Protein AF-A0A524G3H5-F1 (afdb_monomer_lite)

Foldseek 3Di:
DDKDKDWAAPDALVNLVVLLVVLCVDPLNVQWDWDDPDSQKIKIKGNDPPVVLLVVLVVVLVVLVVVLVVVVVPDDDPCVVVSVVVSVVCNVVSCVVSCCSNVDPFIWMWMWGWDDRGRTMIMTDTDTPCCVVSVVSVQVSVCSNPVVSDPDDDDDD

pLDDT: mean 72.7, std 11.76, range [31.94, 89.06]

Secondary structure (DSSP, 8-state):
-EEEEEEESS--HHHHHHHHHHHHTSTTTTTEEEEEEETTEEEEEE----HHHHHHHHHHHHHHHHHHHHHHHH--TTSHHHHHHHHHHHHHHHHHHHHHHHHS----EEEEEEE-SSSEEEEEEEE-TTGGG-HHHHHHHHHHH-GGG-SSS----

Structure (mmCIF, N/CA/C/O backbone):
data_AF-A0A524G3H5-F1
#
_entry.id   AF-A0A524G3H5-F1
#
loop_
_atom_site.group_PDB
_atom_site.id
_atom_site.type_symbol
_atom_site.label_atom_id
_atom_site.label_alt_id
_atom_site.label_comp_id
_atom_site.label_asym_id
_atom_site.label_entity_id
_atom_site.label_seq_id
_atom_site.pdbx_PDB_ins_code
_atom_site.Cartn_x
_atom_site.Cartn_y
_atom_site.Cartn_z
_atom_site.occupancy
_atom_site.B_iso_or_equiv
_atom_site.auth_seq_id
_atom_site.auth_comp_id
_atom_site.auth_asym_id
_atom_site.auth_atom_id
_atom_site.pdbx_PDB_model_num
ATOM 1 N N . MET A 1 1 ? 3.165 -13.473 4.630 1.00 71.75 1 MET A N 1
ATOM 2 C CA . MET A 1 1 ? 1.762 -13.112 4.930 1.00 71.75 1 MET A CA 1
ATOM 3 C C . MET A 1 1 ? 1.675 -12.923 6.431 1.00 71.75 1 MET A C 1
ATOM 5 O O . MET A 1 1 ? 2.071 -13.841 7.137 1.00 71.75 1 MET A O 1
ATOM 9 N N . TYR A 1 2 ? 1.242 -11.753 6.901 1.00 78.19 2 TYR A N 1
ATOM 10 C CA . TYR A 1 2 ? 1.076 -11.471 8.334 1.00 78.19 2 TYR A CA 1
ATOM 11 C C . TYR A 1 2 ? -0.413 -11.441 8.673 1.00 78.19 2 TYR A C 1
ATOM 13 O O . TYR A 1 2 ? -1.211 -10.913 7.899 1.00 78.19 2 TYR A O 1
ATOM 21 N N . VAL A 1 3 ? -0.797 -12.033 9.802 1.00 82.12 3 VAL A N 1
ATOM 22 C CA . VAL A 1 3 ? -2.185 -12.057 10.277 1.00 82.12 3 VAL A CA 1
ATOM 23 C C . VAL A 1 3 ? -2.184 -11.601 11.724 1.00 82.12 3 VAL A C 1
ATOM 25 O O . VAL A 1 3 ? -1.512 -12.210 12.550 1.00 82.12 3 VAL A O 1
ATOM 28 N N . ASN A 1 4 ? -2.943 -10.551 12.017 1.00 82.88 4 ASN A N 1
ATOM 29 C CA . ASN A 1 4 ? -3.161 -10.059 13.370 1.00 82.88 4 ASN A CA 1
ATOM 30 C C . ASN A 1 4 ? -4.656 -9.979 13.657 1.00 82.88 4 ASN A C 1
ATOM 32 O O . ASN A 1 4 ? -5.445 -9.609 12.786 1.00 82.88 4 ASN A O 1
ATOM 36 N N . GLN A 1 5 ? -5.038 -10.339 14.876 1.00 84.50 5 GLN A N 1
ATOM 37 C CA . GLN A 1 5 ? -6.416 -10.275 15.336 1.00 84.50 5 GLN A CA 1
ATOM 38 C C . GLN A 1 5 ? -6.445 -9.695 16.744 1.00 84.50 5 GLN A C 1
ATOM 40 O O . GLN A 1 5 ? -5.684 -10.130 17.605 1.00 84.50 5 GLN A O 1
ATOM 45 N N . PHE A 1 6 ? -7.309 -8.711 16.961 1.00 82.75 6 PHE A N 1
ATOM 46 C CA . PHE A 1 6 ? -7.498 -8.081 18.261 1.00 82.75 6 PHE A CA 1
ATOM 47 C C . PHE A 1 6 ? -8.951 -7.650 18.441 1.00 82.75 6 PHE A C 1
ATOM 49 O O . PHE A 1 6 ? -9.673 -7.396 17.472 1.00 82.75 6 PHE A O 1
ATOM 56 N N . ASP A 1 7 ? -9.349 -7.565 19.704 1.00 82.75 7 ASP A N 1
ATOM 57 C CA . ASP A 1 7 ? -10.697 -7.201 20.109 1.00 82.75 7 ASP A CA 1
ATOM 58 C C . ASP A 1 7 ? -10.701 -5.735 20.553 1.00 82.75 7 ASP A C 1
ATOM 60 O O . ASP A 1 7 ? -9.862 -5.310 21.352 1.00 82.75 7 ASP A O 1
ATOM 64 N N . LEU A 1 8 ? -11.631 -4.950 20.012 1.00 78.88 8 LEU A N 1
ATOM 65 C CA . LEU A 1 8 ? -11.846 -3.562 20.405 1.00 78.88 8 LEU A CA 1
ATOM 66 C C . LEU A 1 8 ? -13.122 -3.479 21.244 1.00 78.88 8 LEU A C 1
ATOM 68 O O . LEU A 1 8 ? -14.213 -3.768 20.754 1.00 78.88 8 LEU A O 1
ATOM 72 N N . ILE A 1 9 ? -12.969 -3.092 22.510 1.00 79.06 9 ILE A N 1
ATOM 73 C CA . ILE A 1 9 ? -14.070 -2.937 23.469 1.00 79.06 9 ILE A CA 1
ATOM 74 C C . ILE A 1 9 ? -14.491 -1.465 23.495 1.00 79.06 9 ILE A C 1
ATOM 76 O O . ILE A 1 9 ? -13.636 -0.585 23.609 1.00 79.06 9 ILE A O 1
ATOM 80 N N . GLY A 1 10 ? -15.796 -1.191 23.405 1.00 75.44 10 GLY A N 1
ATOM 81 C CA . GLY A 1 10 ? -16.335 0.173 23.507 1.00 75.44 10 GLY A CA 1
ATOM 82 C C . GLY A 1 10 ? -15.991 1.095 22.329 1.00 75.44 10 GLY A C 1
ATOM 83 O O . GLY A 1 10 ? -16.068 2.316 22.460 1.00 75.44 10 GLY A O 1
ATOM 84 N N . VAL A 1 11 ? -15.596 0.528 21.186 1.00 78.00 11 VAL A N 1
ATOM 85 C CA . VAL A 1 11 ? -15.291 1.257 19.948 1.00 78.00 11 VAL A CA 1
ATOM 86 C C . VAL A 1 11 ? -16.318 0.866 18.895 1.00 78.00 11 VAL A C 1
ATOM 88 O O . VAL A 1 11 ? -16.484 -0.314 18.610 1.00 78.00 11 VAL A O 1
ATOM 91 N N . ASP A 1 12 ? -16.974 1.857 18.293 1.00 83.00 12 ASP A N 1
ATOM 92 C CA . ASP A 1 12 ? -17.914 1.630 17.194 1.00 83.00 12 ASP A CA 1
ATOM 93 C C . ASP A 1 12 ? -17.189 1.474 15.843 1.00 83.00 12 ASP A C 1
ATOM 95 O O . ASP A 1 12 ? -16.090 1.999 15.623 1.00 83.00 12 ASP A O 1
ATOM 99 N N . MET A 1 13 ? -17.825 0.789 14.898 1.00 79.88 13 MET A N 1
ATOM 100 C CA . MET A 1 13 ? -17.296 0.537 13.560 1.00 79.88 13 MET 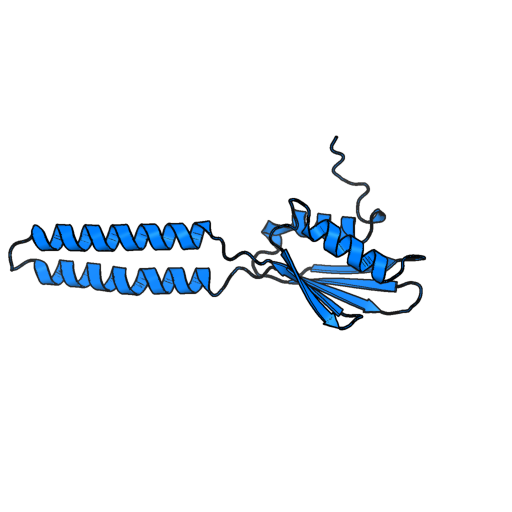A CA 1
ATOM 101 C C . MET A 1 13 ? -16.981 1.835 12.806 1.00 79.88 13 MET A C 1
ATOM 103 O O . MET A 1 13 ? -16.002 1.893 12.055 1.00 79.88 13 MET A O 1
ATOM 107 N N . GLU A 1 14 ? -17.751 2.901 13.037 1.00 83.06 14 GLU A N 1
ATOM 108 C CA . GLU A 1 14 ? -17.489 4.205 12.425 1.00 83.06 14 GLU A CA 1
ATOM 109 C C . GLU A 1 14 ? -16.194 4.840 12.951 1.00 83.06 14 GLU A C 1
ATOM 111 O O . GLU A 1 14 ? -15.424 5.413 12.176 1.00 83.06 14 GLU A O 1
ATOM 116 N N . GLN A 1 15 ? -15.870 4.654 14.236 1.00 83.75 15 GLN A N 1
ATOM 117 C CA . GLN A 1 15 ? -14.598 5.117 14.798 1.00 83.75 15 GLN A CA 1
ATOM 118 C C . GLN A 1 15 ? -13.412 4.369 14.181 1.00 83.75 15 GLN A C 1
ATOM 120 O O . GLN A 1 15 ? -12.377 4.973 13.895 1.00 83.75 15 GLN A O 1
ATOM 125 N N . ILE A 1 16 ? -13.559 3.068 13.916 1.00 82.69 16 ILE A N 1
ATOM 126 C CA . ILE A 1 16 ? -12.515 2.278 13.249 1.00 82.69 16 ILE A CA 1
ATOM 127 C C . ILE A 1 16 ? -12.308 2.774 11.813 1.00 82.69 16 ILE A C 1
ATOM 129 O O . ILE A 1 16 ? -11.172 3.000 11.393 1.00 82.69 16 ILE A O 1
ATOM 133 N N . LYS A 1 17 ? -13.391 3.026 11.068 1.00 83.31 17 LYS A N 1
ATOM 134 C CA . LYS A 1 17 ? -13.313 3.609 9.717 1.00 83.31 17 LYS A CA 1
ATOM 135 C C . LYS A 1 17 ? -12.639 4.981 9.732 1.00 83.31 17 LYS A C 1
ATOM 137 O O . LYS A 1 17 ? -11.831 5.266 8.848 1.00 83.31 17 LYS A O 1
ATOM 142 N N . GLN A 1 18 ? -12.924 5.818 10.730 1.00 86.81 18 GLN A N 1
ATOM 143 C CA . GLN A 1 18 ? -12.250 7.108 10.904 1.00 86.81 18 GLN A CA 1
ATOM 144 C C . GLN A 1 18 ? -10.751 6.947 11.181 1.00 86.81 18 GLN A C 1
ATOM 146 O O . GLN A 1 18 ? -9.955 7.659 10.571 1.00 86.81 18 GLN A O 1
ATOM 151 N N . ARG A 1 19 ? -10.343 5.987 12.021 1.00 87.50 19 ARG A N 1
ATOM 152 C CA . ARG A 1 19 ? -8.922 5.676 12.269 1.00 87.50 19 ARG A CA 1
ATOM 153 C C . ARG A 1 19 ? -8.203 5.242 10.994 1.00 87.50 19 ARG A C 1
ATOM 155 O O . ARG A 1 19 ? -7.117 5.739 10.712 1.00 87.50 19 ARG A O 1
ATOM 162 N N . VAL A 1 20 ? -8.834 4.393 10.182 1.00 86.62 20 VAL A N 1
ATOM 163 C CA . VAL A 1 20 ? -8.284 3.979 8.881 1.00 86.62 20 VAL A CA 1
ATOM 164 C C . VAL A 1 20 ? -8.143 5.174 7.933 1.00 86.62 20 VAL A C 1
ATOM 166 O O . VAL A 1 20 ? 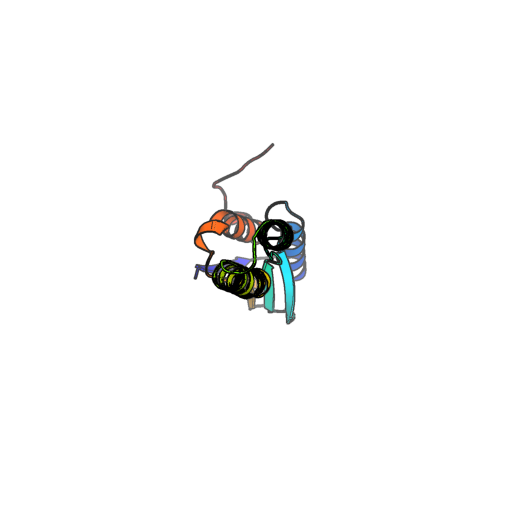-7.084 5.353 7.336 1.00 86.62 20 VAL A O 1
ATOM 169 N N . LYS A 1 21 ? -9.171 6.026 7.820 1.00 86.69 21 LYS A N 1
ATOM 170 C CA . LYS A 1 21 ? -9.114 7.248 6.994 1.00 86.69 21 LYS A CA 1
ATOM 171 C C . LYS A 1 21 ? -8.011 8.201 7.463 1.00 86.69 21 LYS A C 1
ATOM 173 O O . LYS A 1 21 ? -7.270 8.725 6.637 1.00 86.69 21 LYS A O 1
ATOM 178 N N . SER A 1 22 ? -7.880 8.383 8.776 1.00 87.88 22 SER A N 1
ATOM 179 C CA . SER A 1 22 ? -6.826 9.198 9.386 1.00 87.88 22 SER A CA 1
ATOM 180 C C . SER A 1 22 ? -5.435 8.644 9.064 1.00 87.88 22 SER A C 1
ATOM 182 O O . SER A 1 22 ? -4.564 9.380 8.601 1.00 87.88 22 SER A O 1
ATOM 184 N N . TRP A 1 23 ? -5.238 7.329 9.187 1.00 89.06 23 TRP A N 1
ATOM 185 C CA . TRP A 1 23 ? -3.970 6.698 8.827 1.00 89.06 23 TRP A CA 1
ATOM 186 C C . TRP A 1 23 ? -3.635 6.864 7.341 1.00 89.06 23 TRP A C 1
ATOM 188 O O . TRP A 1 23 ? -2.500 7.205 7.021 1.00 89.06 23 TRP A O 1
ATOM 198 N N . ILE A 1 24 ? -4.608 6.716 6.436 1.00 87.06 24 ILE A N 1
ATOM 199 C CA . ILE A 1 24 ? -4.411 6.954 4.993 1.00 87.06 24 ILE A CA 1
ATOM 200 C C . ILE A 1 24 ? -3.982 8.404 4.718 1.00 87.06 24 ILE A C 1
ATOM 202 O O . ILE A 1 24 ? -3.174 8.652 3.831 1.00 87.06 24 ILE A O 1
ATOM 206 N N . SER A 1 25 ? -4.461 9.372 5.501 1.00 84.69 25 SER A N 1
ATOM 207 C CA . SER A 1 25 ? -4.014 10.768 5.383 1.00 84.69 25 SER A CA 1
ATOM 208 C C . SER A 1 25 ? -2.625 11.048 5.979 1.00 84.69 25 SER A C 1
ATOM 210 O O . SER A 1 25 ? -2.092 12.141 5.798 1.00 84.69 25 SER A O 1
ATOM 212 N N . SER A 1 26 ? -2.022 10.082 6.679 1.00 86.06 26 SER A N 1
ATOM 213 C CA . SER A 1 26 ? -0.681 10.218 7.253 1.00 86.06 26 SER A CA 1
ATOM 214 C C . SER A 1 26 ? 0.421 10.038 6.205 1.00 86.06 26 SER A C 1
ATOM 216 O O . SER A 1 26 ? 0.210 9.469 5.134 1.00 86.06 26 SER A O 1
ATOM 218 N N . TYR A 1 27 ? 1.647 10.447 6.544 1.00 82.38 27 TYR A N 1
ATOM 219 C CA . TYR A 1 27 ? 2.810 10.283 5.665 1.00 82.38 27 TYR A CA 1
ATOM 220 C C . TYR A 1 27 ? 3.114 8.812 5.306 1.00 82.38 27 TYR A C 1
ATOM 222 O O . TYR A 1 27 ? 3.674 8.558 4.242 1.00 82.38 27 TYR A O 1
ATOM 230 N N . LEU A 1 28 ? 2.734 7.852 6.162 1.00 81.75 28 LEU A N 1
ATOM 231 C CA . LEU A 1 28 ? 2.903 6.410 5.922 1.00 81.75 28 LEU A CA 1
ATOM 232 C C . LEU A 1 28 ? 1.756 5.806 5.103 1.00 81.75 28 LEU A C 1
ATOM 234 O O . LEU A 1 28 ? 1.950 4.797 4.428 1.00 81.75 28 LEU A O 1
ATOM 238 N N . GLY A 1 29 ? 0.573 6.419 5.158 1.00 79.75 29 GLY A N 1
ATOM 239 C CA . GLY A 1 29 ? -0.637 5.936 4.497 1.00 79.75 29 GLY A CA 1
ATOM 240 C C . GLY A 1 29 ? -0.985 6.646 3.189 1.00 79.75 29 GLY A C 1
ATOM 241 O O . GLY A 1 29 ? -1.856 6.161 2.476 1.00 79.75 29 GLY A O 1
ATOM 242 N N . ILE A 1 30 ? -0.306 7.742 2.832 1.00 80.19 30 ILE A N 1
ATOM 243 C CA . ILE A 1 30 ? -0.638 8.580 1.659 1.00 80.19 30 ILE A CA 1
ATOM 244 C C . ILE A 1 30 ? -0.613 7.823 0.323 1.00 80.19 30 ILE A C 1
ATOM 246 O O . ILE A 1 30 ? -1.312 8.176 -0.624 1.00 80.19 30 ILE A O 1
ATOM 250 N N . ASP A 1 31 ? 0.185 6.758 0.248 1.00 77.19 31 ASP A N 1
ATOM 251 C CA . ASP A 1 31 ? 0.272 5.882 -0.918 1.00 77.19 31 ASP A CA 1
ATOM 252 C C . ASP A 1 31 ? -0.794 4.776 -0.915 1.00 77.19 31 ASP A C 1
ATOM 254 O O . ASP A 1 31 ? -0.715 3.877 -1.750 1.00 77.19 31 ASP A O 1
ATOM 258 N N . TYR A 1 32 ? -1.743 4.780 0.020 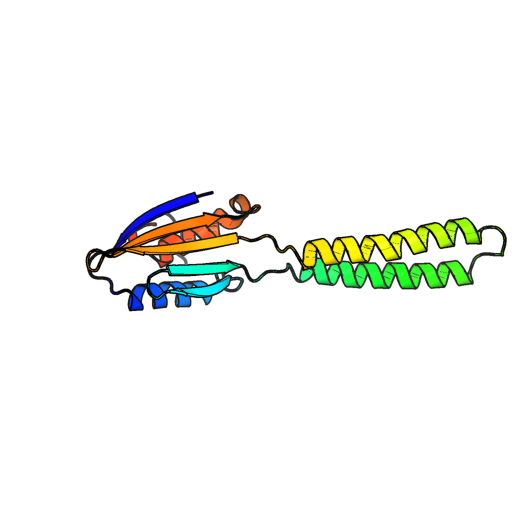1.00 83.19 32 TYR A N 1
ATOM 259 C CA . TYR A 1 32 ? -2.786 3.771 0.162 1.00 83.19 32 TYR A CA 1
ATOM 260 C C . TYR A 1 32 ? -4.170 4.357 -0.114 1.00 83.19 32 TYR A C 1
ATOM 262 O O . TYR A 1 32 ? -4.435 5.532 0.115 1.00 83.19 32 TYR A O 1
ATOM 270 N N . TYR A 1 33 ? -5.081 3.517 -0.592 1.00 82.75 33 TYR A N 1
ATOM 271 C CA . TYR A 1 33 ? -6.488 3.854 -0.757 1.00 82.75 33 TYR A CA 1
ATOM 272 C C . TYR A 1 33 ? -7.375 2.818 -0.078 1.00 82.75 33 TYR A C 1
ATOM 274 O O . TYR A 1 33 ? -7.001 1.656 0.104 1.00 82.75 33 TYR A O 1
ATOM 282 N N . LEU A 1 34 ? -8.568 3.269 0.298 1.00 86.56 34 LEU A N 1
ATOM 283 C CA . LEU A 1 34 ? -9.592 2.449 0.922 1.00 86.56 34 LEU A CA 1
ATOM 284 C C . LEU A 1 34 ? -10.528 1.877 -0.144 1.00 86.56 34 LEU A C 1
ATOM 286 O O . LEU A 1 34 ? -11.161 2.628 -0.882 1.00 86.56 34 LEU A O 1
ATOM 290 N N . GLU A 1 35 ? -10.668 0.561 -0.181 1.00 83.44 35 GLU A N 1
ATOM 291 C CA . GLU A 1 35 ? -11.673 -0.153 -0.958 1.00 83.44 35 GLU A CA 1
ATOM 292 C C . GLU A 1 35 ? -12.674 -0.800 0.002 1.00 83.44 35 GLU A C 1
ATOM 294 O O . GLU A 1 35 ? -12.338 -1.687 0.790 1.00 83.44 35 GLU A O 1
ATOM 299 N N . VAL A 1 36 ? -13.922 -0.341 -0.042 1.00 84.69 36 VAL A N 1
ATOM 300 C CA . VAL A 1 36 ? -14.999 -0.887 0.790 1.00 84.69 36 VAL A CA 1
ATOM 301 C C . VAL A 1 36 ? -15.650 -2.037 0.028 1.00 84.69 36 VAL A C 1
ATOM 303 O O . VAL A 1 36 ? -16.274 -1.808 -1.004 1.00 84.69 36 VAL A O 1
ATOM 306 N N . ILE A 1 37 ? -15.497 -3.267 0.524 1.00 83.50 37 ILE A N 1
ATOM 307 C CA . ILE A 1 37 ? -16.121 -4.460 -0.076 1.00 83.50 37 ILE A CA 1
ATOM 308 C C . ILE A 1 37 ? -17.510 -4.675 0.519 1.00 83.50 37 ILE A C 1
ATOM 310 O O . ILE A 1 37 ? -18.465 -4.962 -0.197 1.00 83.50 37 ILE A O 1
ATOM 314 N N . SER A 1 38 ? -17.627 -4.528 1.837 1.00 83.38 38 SER A N 1
ATOM 315 C CA . SER A 1 38 ? -18.899 -4.532 2.555 1.00 83.38 38 SER A CA 1
ATOM 316 C C . SER A 1 38 ? -18.790 -3.677 3.817 1.00 83.38 38 SER A C 1
ATOM 318 O O . SER A 1 38 ? -17.705 -3.224 4.181 1.00 83.38 38 SER A O 1
ATOM 320 N N . GLU A 1 39 ? -19.898 -3.477 4.531 1.00 78.56 39 GLU A N 1
ATOM 321 C CA . GLU A 1 39 ? -19.875 -2.744 5.805 1.00 78.56 39 GLU A CA 1
ATOM 322 C C . GLU A 1 39 ? -18.908 -3.356 6.825 1.00 78.56 39 GLU A C 1
ATOM 324 O O . GLU A 1 39 ? -18.237 -2.614 7.541 1.00 78.56 39 GLU A O 1
ATOM 329 N N . LYS A 1 40 ? -18.793 -4.692 6.838 1.00 81.88 40 LYS A N 1
ATOM 330 C CA . LYS A 1 40 ? -17.938 -5.460 7.753 1.00 81.88 40 LYS A CA 1
ATOM 331 C C . LYS A 1 40 ? -16.602 -5.901 7.125 1.00 81.88 40 LYS A C 1
ATOM 333 O O . LYS A 1 40 ? -15.832 -6.606 7.773 1.00 81.88 40 LYS A O 1
ATOM 338 N N . HIS A 1 41 ? -16.302 -5.501 5.886 1.00 82.62 41 HIS A N 1
ATOM 339 C CA . HIS A 1 41 ? -15.083 -5.904 5.172 1.00 82.62 41 HIS A CA 1
ATOM 340 C C . HIS A 1 41 ? -14.514 -4.757 4.348 1.00 82.62 41 HIS A C 1
ATOM 342 O O . HIS A 1 41 ? -15.128 -4.287 3.387 1.00 82.62 41 HIS A O 1
ATOM 348 N N . VAL A 1 42 ? -13.305 -4.338 4.697 1.00 84.62 42 VAL A N 1
ATOM 349 C CA . VAL A 1 42 ? -12.625 -3.222 4.049 1.00 84.62 42 VAL A CA 1
ATOM 350 C C . VAL A 1 42 ? -11.208 -3.637 3.680 1.00 84.62 42 VAL A C 1
ATOM 352 O O . VAL A 1 42 ? -10.531 -4.309 4.452 1.00 84.62 42 VAL A O 1
ATOM 355 N N . LYS A 1 43 ? -10.738 -3.231 2.503 1.00 84.44 43 LYS A N 1
ATOM 356 C CA . LYS A 1 43 ? -9.353 -3.422 2.071 1.00 84.44 43 LYS A CA 1
ATOM 357 C C . LYS A 1 43 ? -8.647 -2.084 1.968 1.00 84.44 43 LYS A C 1
ATOM 359 O O . LYS A 1 43 ? -9.188 -1.128 1.427 1.00 84.44 43 LYS A O 1
ATOM 364 N N . VAL A 1 44 ? -7.420 -2.027 2.458 1.00 83.69 44 VAL A N 1
ATOM 365 C CA . VAL A 1 44 ? -6.511 -0.903 2.257 1.00 83.69 44 VAL A CA 1
ATOM 366 C C . VAL A 1 44 ? -5.428 -1.379 1.305 1.00 83.69 44 VAL A C 1
ATOM 368 O O . VAL A 1 44 ? -4.658 -2.286 1.626 1.00 83.69 44 VAL A O 1
ATOM 371 N N . LYS A 1 45 ? -5.403 -0.815 0.102 1.00 81.88 45 LYS A N 1
ATOM 372 C CA . LYS A 1 45 ? -4.490 -1.228 -0.965 1.00 81.88 45 LYS A CA 1
ATOM 373 C C . LYS A 1 45 ? -3.520 -0.110 -1.269 1.00 81.88 45 LYS A C 1
ATOM 375 O O . LYS A 1 45 ? -3.911 1.053 -1.322 1.00 81.88 45 LYS A O 1
ATOM 380 N N . ARG A 1 46 ? -2.256 -0.450 -1.504 1.00 79.06 46 ARG A N 1
ATOM 381 C CA . ARG A 1 46 ? -1.284 0.542 -1.957 1.00 79.06 46 ARG A CA 1
ATOM 382 C C . ARG A 1 46 ? -1.580 0.949 -3.404 1.00 79.06 46 ARG A C 1
ATOM 384 O O . ARG A 1 46 ? -1.655 0.101 -4.290 1.00 79.06 46 ARG A O 1
ATOM 391 N N . THR A 1 47 ? -1.699 2.247 -3.643 1.00 69.12 47 THR A N 1
ATOM 392 C CA . THR A 1 47 ? -1.896 2.890 -4.949 1.00 69.12 47 THR A CA 1
ATOM 393 C C . THR A 1 47 ? -0.633 2.868 -5.811 1.00 69.12 47 THR A C 1
ATOM 395 O O . THR A 1 47 ? -0.718 2.997 -7.029 1.00 69.12 47 THR A O 1
ATOM 398 N N . LYS A 1 48 ? 0.560 2.744 -5.210 1.00 59.38 48 LYS A N 1
ATOM 399 C CA . LYS A 1 48 ? 1.820 3.009 -5.919 1.00 59.38 48 LYS A CA 1
ATOM 400 C C . LYS A 1 48 ? 2.154 1.964 -6.993 1.00 59.38 48 LYS A C 1
ATOM 402 O O . LYS A 1 48 ? 2.861 0.986 -6.759 1.00 59.38 48 LYS A O 1
ATOM 407 N N . HIS A 1 49 ? 1.774 2.287 -8.224 1.00 56.84 49 HIS A N 1
ATOM 408 C CA . HIS A 1 49 ? 2.757 2.333 -9.303 1.00 56.84 49 HIS A CA 1
ATOM 409 C C . HIS A 1 49 ? 3.903 3.227 -8.837 1.00 56.84 49 HIS A C 1
ATOM 411 O O . HIS A 1 49 ? 3.640 4.356 -8.442 1.00 56.84 49 HIS A O 1
ATOM 417 N N . ASP A 1 50 ? 5.145 2.748 -8.812 1.00 56.25 50 ASP A N 1
ATOM 418 C CA . ASP A 1 50 ? 6.271 3.614 -8.464 1.00 56.25 50 ASP A CA 1
ATOM 419 C C . ASP A 1 50 ? 6.460 4.621 -9.615 1.00 56.25 50 ASP A C 1
ATOM 421 O O . ASP A 1 50 ? 6.965 4.243 -10.680 1.00 56.25 50 ASP A O 1
ATOM 425 N N . PRO A 1 51 ? 6.020 5.889 -9.463 1.00 56.94 51 PRO A N 1
ATOM 426 C CA . PRO A 1 51 ? 6.005 6.829 -10.575 1.00 56.94 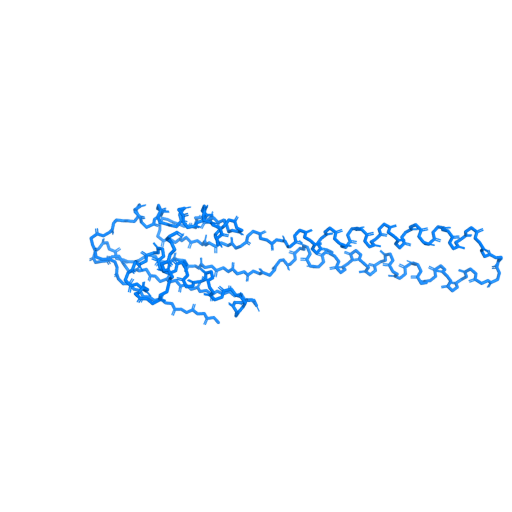51 PRO A CA 1
ATOM 427 C C . PRO A 1 51 ? 7.429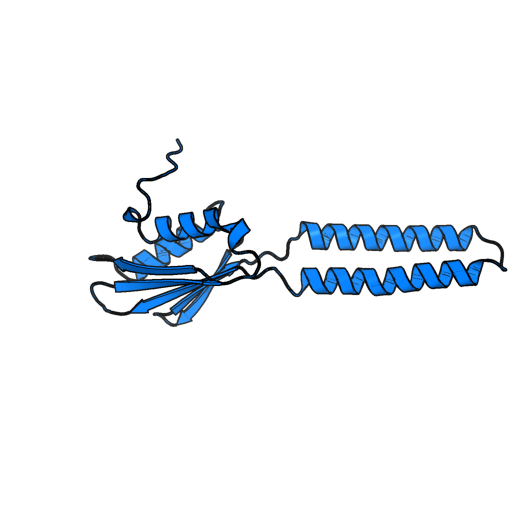 7.127 -11.031 1.00 56.94 51 PRO A C 1
ATOM 429 O O . PRO A 1 51 ? 7.636 7.475 -12.188 1.00 56.94 51 PRO A O 1
ATOM 432 N N . LYS A 1 52 ? 8.424 6.935 -10.152 1.00 60.53 52 LYS A N 1
ATOM 433 C CA . LYS A 1 52 ? 9.836 7.062 -10.498 1.00 60.53 52 LYS A CA 1
ATOM 434 C C . LYS A 1 52 ? 10.236 5.990 -11.501 1.00 60.53 52 LYS A C 1
ATOM 436 O O . LYS A 1 52 ? 10.827 6.334 -12.512 1.00 60.53 52 LYS A O 1
ATOM 441 N N . ILE A 1 53 ? 9.876 4.726 -11.274 1.00 64.62 53 ILE A N 1
ATOM 442 C CA . ILE A 1 53 ? 10.207 3.622 -12.192 1.00 64.62 53 ILE A CA 1
ATOM 443 C C . ILE A 1 53 ? 9.521 3.827 -13.548 1.00 64.62 53 ILE A C 1
ATOM 445 O O . ILE A 1 53 ? 10.171 3.696 -14.585 1.00 64.62 53 ILE A O 1
ATOM 449 N N . CYS A 1 54 ? 8.249 4.236 -13.550 1.00 66.69 54 CYS A N 1
ATOM 450 C CA . CYS A 1 54 ? 7.542 4.553 -14.792 1.00 66.69 54 CYS A CA 1
ATOM 451 C C . CYS A 1 54 ? 8.158 5.760 -15.518 1.00 66.69 54 CYS A C 1
ATOM 453 O O . CYS A 1 54 ? 8.367 5.712 -16.727 1.00 66.69 54 CYS A O 1
ATOM 455 N N . CYS A 1 55 ? 8.525 6.817 -14.789 1.00 69.12 55 CYS A N 1
ATOM 456 C CA . CYS A 1 55 ? 9.126 8.015 -15.369 1.00 69.12 55 CYS A CA 1
ATOM 457 C C . CYS A 1 55 ? 10.548 7.749 -15.896 1.00 69.12 55 CYS A C 1
ATOM 459 O O . CYS A 1 55 ? 10.849 8.109 -17.030 1.00 69.12 55 CYS A O 1
ATOM 461 N N . TYR A 1 56 ? 11.398 7.039 -15.143 1.00 71.44 56 TYR A N 1
ATOM 462 C CA . TYR A 1 56 ? 12.733 6.623 -15.596 1.00 71.44 56 TYR A CA 1
ATOM 463 C C . TYR A 1 56 ? 12.664 5.751 -16.843 1.00 71.44 56 TYR A C 1
ATOM 465 O O . TYR A 1 56 ? 13.469 5.918 -17.756 1.00 71.44 56 TYR A O 1
ATOM 473 N N . GLY A 1 57 ? 11.686 4.851 -16.904 1.00 71.12 57 GLY A N 1
ATOM 474 C CA . GLY A 1 57 ? 11.457 4.030 -18.077 1.00 71.12 57 GLY A CA 1
ATOM 475 C C . GLY A 1 57 ? 11.017 4.829 -19.308 1.00 71.12 57 GLY A C 1
ATOM 476 O O . GLY A 1 57 ? 11.536 4.592 -20.397 1.00 71.12 57 GLY A O 1
ATOM 477 N N . CYS A 1 58 ? 10.149 5.834 -19.143 1.00 72.88 58 CYS A N 1
ATOM 478 C CA . CYS A 1 58 ? 9.803 6.770 -20.219 1.00 72.88 58 CYS A CA 1
ATOM 479 C C . CYS A 1 58 ? 11.018 7.593 -20.680 1.00 72.88 58 CYS A C 1
ATOM 481 O O . CYS A 1 58 ? 11.271 7.691 -21.879 1.00 72.88 58 CYS A O 1
ATOM 483 N N . VAL A 1 59 ? 11.802 8.151 -19.749 1.00 77.81 59 VAL A N 1
ATOM 484 C CA . VAL A 1 59 ? 13.014 8.934 -20.064 1.00 77.81 59 VAL A CA 1
ATOM 485 C C . VAL A 1 59 ? 14.056 8.071 -20.781 1.00 77.81 59 VAL A C 1
ATOM 487 O O . VAL A 1 59 ? 14.624 8.496 -21.786 1.00 77.81 59 VAL A O 1
ATOM 490 N N . SER A 1 60 ? 14.274 6.841 -20.311 1.00 72.75 60 SER A N 1
ATOM 491 C CA . SER A 1 60 ? 15.178 5.876 -20.943 1.00 72.75 60 SER A CA 1
ATOM 492 C C . SER A 1 60 ? 14.733 5.532 -22.366 1.00 72.75 60 SER A C 1
ATOM 494 O O . SER A 1 60 ? 15.563 5.530 -23.273 1.00 72.75 60 SER A O 1
ATOM 496 N N . TYR A 1 61 ? 13.431 5.332 -22.590 1.00 74.19 61 TYR A N 1
ATOM 497 C CA . TYR A 1 61 ? 12.881 5.086 -23.922 1.00 74.19 61 TYR A CA 1
ATOM 498 C C . TYR A 1 61 ? 13.149 6.254 -24.883 1.00 74.19 61 TYR A C 1
ATOM 500 O O . TYR A 1 61 ? 13.648 6.033 -25.987 1.00 74.19 61 TYR A O 1
ATOM 508 N N . PHE A 1 62 ? 12.907 7.498 -24.455 1.00 75.19 62 PHE A N 1
ATOM 509 C CA . PHE A 1 62 ? 13.204 8.681 -25.271 1.00 75.19 62 PHE A CA 1
ATOM 510 C C . PHE A 1 62 ? 14.690 8.794 -25.624 1.00 75.19 62 PHE A C 1
ATOM 512 O O . PHE A 1 62 ? 15.019 9.090 -26.773 1.00 75.19 62 PHE A O 1
ATOM 519 N N . LEU A 1 63 ? 15.590 8.520 -24.675 1.00 76.94 63 LEU A N 1
ATOM 520 C CA . LEU A 1 63 ? 17.034 8.550 -24.919 1.00 76.94 63 LEU A CA 1
ATOM 521 C C . LEU A 1 63 ? 17.473 7.488 -25.932 1.00 76.94 63 LEU A C 1
ATOM 523 O O . LEU A 1 63 ? 18.268 7.794 -26.818 1.00 76.94 63 LEU A O 1
ATOM 527 N N . VAL A 1 64 ? 16.939 6.267 -25.841 1.00 74.44 64 VAL A N 1
ATOM 528 C CA . VAL A 1 64 ? 17.242 5.187 -26.796 1.00 74.44 64 VAL A CA 1
ATOM 529 C C . VAL A 1 64 ? 16.722 5.522 -28.193 1.00 74.44 64 VAL A C 1
ATOM 531 O O . VAL A 1 64 ? 17.415 5.274 -29.178 1.00 74.44 64 VAL A O 1
ATOM 534 N N . LEU A 1 65 ? 15.544 6.139 -28.288 1.00 72.62 65 LEU A N 1
ATOM 535 C CA . LEU A 1 65 ? 14.953 6.549 -29.561 1.00 72.62 65 LEU A CA 1
ATOM 536 C C . LEU A 1 65 ? 15.781 7.665 -30.221 1.00 72.62 65 LEU A C 1
ATOM 538 O O . LEU A 1 65 ? 16.137 7.555 -31.394 1.00 72.62 65 LEU A O 1
ATOM 542 N N . PHE A 1 66 ? 16.175 8.689 -29.455 1.00 75.31 66 PHE A N 1
ATOM 543 C CA . PHE A 1 66 ? 17.068 9.747 -29.939 1.00 75.31 66 PHE A CA 1
ATOM 544 C C . PHE A 1 66 ? 18.440 9.203 -30.347 1.00 75.31 66 PHE A C 1
ATOM 546 O O . PHE A 1 66 ? 18.916 9.511 -31.439 1.00 75.31 66 PHE A O 1
ATOM 553 N N . ALA A 1 67 ? 19.061 8.359 -29.519 1.00 74.25 67 ALA A N 1
ATOM 554 C CA . ALA A 1 67 ? 20.342 7.732 -29.838 1.00 74.25 67 ALA A CA 1
ATOM 555 C C . ALA A 1 67 ? 20.257 6.879 -31.116 1.00 74.25 67 ALA A C 1
ATOM 557 O O . ALA A 1 67 ? 21.160 6.936 -31.950 1.00 74.25 67 ALA A O 1
ATOM 558 N N . GLY A 1 68 ? 19.153 6.148 -31.311 1.00 70.00 68 GLY A N 1
ATOM 559 C CA . GLY A 1 68 ? 18.886 5.392 -32.533 1.00 70.00 68 GLY A CA 1
ATOM 560 C C . GLY A 1 68 ? 18.836 6.279 -33.779 1.00 70.00 68 GLY A C 1
ATOM 561 O O . GLY A 1 68 ? 19.474 5.956 -34.778 1.00 70.00 68 GLY A O 1
ATOM 562 N N . ILE A 1 69 ? 18.156 7.429 -33.714 1.00 71.44 69 ILE A N 1
ATOM 563 C CA . ILE A 1 69 ? 18.087 8.390 -34.830 1.00 71.44 69 ILE A CA 1
ATOM 564 C C . ILE A 1 69 ? 19.477 8.956 -35.159 1.00 71.44 69 ILE A C 1
ATOM 566 O O . ILE A 1 69 ? 19.871 8.963 -36.324 1.00 71.44 69 ILE A O 1
ATOM 570 N N . PHE A 1 70 ? 20.247 9.383 -34.152 1.00 70.75 70 PHE A N 1
ATOM 571 C CA . PHE A 1 70 ? 21.595 9.930 -34.363 1.00 70.75 70 PHE A CA 1
ATOM 572 C C . PHE A 1 70 ? 22.566 8.903 -34.953 1.00 70.75 70 PHE A C 1
ATOM 574 O O . PHE A 1 70 ? 23.362 9.247 -35.827 1.00 70.75 70 PHE A O 1
ATOM 581 N N . LEU A 1 71 ? 22.478 7.641 -34.525 1.00 67.94 71 LEU A N 1
ATOM 582 C CA . LEU A 1 71 ? 23.269 6.561 -35.111 1.00 67.94 71 LEU A CA 1
ATOM 583 C C . LEU A 1 71 ? 22.893 6.339 -36.579 1.00 67.94 71 LEU A C 1
ATOM 585 O O . LEU A 1 71 ? 23.784 6.274 -37.418 1.00 67.94 71 LEU A O 1
ATOM 589 N N . LEU A 1 72 ? 21.601 6.315 -36.919 1.00 65.12 72 LEU A N 1
ATOM 590 C CA . LEU A 1 72 ? 21.139 6.143 -38.302 1.00 65.12 72 LEU A CA 1
ATOM 591 C C . LEU A 1 72 ? 21.585 7.272 -39.246 1.00 65.12 72 LEU A C 1
ATOM 593 O O . LEU A 1 72 ? 21.777 7.017 -40.432 1.00 65.12 72 LEU A O 1
ATOM 597 N N . MET A 1 73 ? 21.792 8.493 -38.741 1.00 65.88 73 MET A N 1
ATOM 598 C CA . MET A 1 73 ? 22.321 9.609 -39.541 1.00 65.88 73 MET A CA 1
ATOM 599 C C . MET A 1 73 ? 23.845 9.546 -39.754 1.00 65.88 73 MET A C 1
ATOM 601 O O . MET A 1 73 ? 24.353 10.219 -40.648 1.00 65.88 73 MET A O 1
ATOM 605 N N . GLY A 1 74 ? 24.578 8.769 -38.946 1.00 62.56 74 GLY A N 1
ATOM 606 C CA . GLY A 1 74 ? 26.046 8.750 -38.925 1.00 62.56 74 GLY A CA 1
ATOM 607 C C . GLY A 1 74 ? 26.727 7.542 -39.582 1.00 62.56 74 GLY A C 1
ATOM 608 O O . GLY A 1 74 ? 27.936 7.601 -39.807 1.00 62.56 74 GLY A O 1
ATOM 609 N N . VAL A 1 75 ? 26.012 6.451 -39.890 1.00 59.47 75 VAL A N 1
ATOM 610 C CA . VAL A 1 75 ? 26.609 5.231 -40.481 1.00 59.47 75 VAL A CA 1
ATOM 611 C C . VAL A 1 75 ? 26.345 5.073 -41.979 1.00 59.47 75 VAL A C 1
ATOM 613 O O . VAL A 1 75 ? 25.212 5.125 -42.448 1.00 59.47 75 VAL A O 1
ATOM 616 N N . SER A 1 76 ? 27.414 4.787 -42.725 1.00 57.03 76 SER A N 1
ATOM 617 C CA . SER A 1 76 ? 27.380 4.378 -44.132 1.00 57.03 76 SER A CA 1
ATOM 618 C C . SER A 1 76 ? 26.777 2.972 -44.306 1.00 57.03 76 SER A C 1
ATOM 620 O O . SER A 1 76 ? 26.923 2.103 -43.448 1.00 57.03 76 SER A O 1
ATOM 622 N N . PHE A 1 77 ? 26.143 2.745 -45.460 1.00 55.03 77 PHE A N 1
ATOM 623 C CA . PHE A 1 77 ? 25.230 1.644 -45.817 1.00 55.03 77 PHE A CA 1
ATOM 624 C C . PHE A 1 77 ? 25.538 0.173 -45.405 1.00 55.03 77 PHE A C 1
ATOM 626 O O . PHE A 1 77 ? 24.565 -0.558 -45.213 1.00 55.03 77 PHE A O 1
ATOM 633 N N . PRO A 1 78 ? 26.782 -0.323 -45.213 1.00 53.09 78 PRO A N 1
ATOM 634 C CA . PRO A 1 78 ? 27.001 -1.746 -44.909 1.00 53.09 78 PRO A CA 1
ATOM 635 C C . PRO A 1 78 ? 26.839 -2.161 -43.432 1.00 53.09 78 PRO A C 1
ATOM 637 O O . PRO A 1 78 ? 26.639 -3.343 -43.165 1.00 53.09 78 PRO A O 1
ATOM 640 N N . SER A 1 79 ? 26.919 -1.240 -42.461 1.00 55.84 79 SER A N 1
ATOM 641 C CA . SER A 1 79 ? 26.816 -1.555 -41.017 1.00 55.84 79 SER A CA 1
ATOM 642 C C . SER A 1 79 ? 25.417 -1.332 -40.424 1.00 55.84 79 SER A C 1
ATOM 644 O O . SER A 1 79 ? 25.184 -1.611 -39.245 1.00 55.84 79 SER A O 1
ATOM 646 N N . LEU A 1 80 ? 24.464 -0.867 -41.240 1.00 59.84 80 LEU A N 1
ATOM 647 C CA . LEU A 1 80 ? 23.115 -0.508 -40.798 1.00 59.84 80 LEU A CA 1
ATOM 648 C C . LEU A 1 80 ? 22.298 -1.695 -40.273 1.00 59.84 80 LEU A C 1
ATOM 650 O O . LEU A 1 80 ? 21.499 -1.504 -39.362 1.00 59.84 80 LEU A O 1
ATOM 654 N N . SER A 1 81 ? 22.500 -2.917 -40.775 1.00 61.31 81 SER A N 1
ATOM 655 C CA . SER A 1 81 ? 21.689 -4.080 -40.371 1.00 61.31 81 SER A CA 1
ATOM 656 C C . SER A 1 81 ? 21.853 -4.447 -38.889 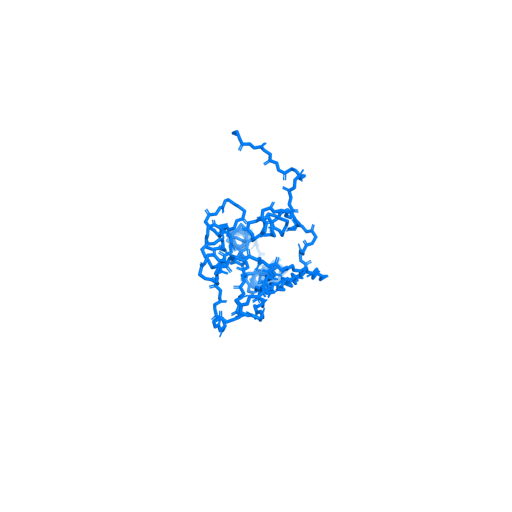1.00 61.31 81 SER A C 1
ATOM 658 O O . SER A 1 81 ? 20.868 -4.745 -38.211 1.00 61.31 81 SER A O 1
ATOM 660 N N . GLY A 1 82 ? 23.079 -4.366 -38.361 1.00 60.72 82 GLY A N 1
ATOM 661 C CA . GLY A 1 82 ? 23.364 -4.619 -36.946 1.00 60.72 82 GLY A CA 1
ATOM 662 C C . GLY A 1 82 ? 22.798 -3.529 -36.035 1.00 60.72 82 GLY A C 1
ATOM 663 O O . GLY A 1 82 ? 22.190 -3.833 -35.010 1.00 60.72 82 GLY A O 1
ATOM 664 N N . VAL A 1 83 ? 22.927 -2.263 -36.442 1.00 64.88 83 VAL A N 1
ATOM 665 C CA . VAL A 1 83 ? 22.414 -1.108 -35.685 1.00 64.88 83 VAL A CA 1
ATOM 666 C C . VAL A 1 83 ? 20.882 -1.110 -35.650 1.00 64.88 83 VAL A C 1
ATOM 668 O O . VAL A 1 83 ? 20.297 -0.929 -34.583 1.00 64.88 83 VAL A O 1
ATOM 671 N N . PHE A 1 84 ? 20.222 -1.405 -36.775 1.00 64.81 84 PHE A N 1
ATOM 672 C CA . PHE A 1 84 ? 18.762 -1.532 -36.837 1.00 64.81 84 PHE A CA 1
ATOM 673 C C . PHE A 1 84 ? 18.232 -2.647 -35.931 1.00 64.81 84 PHE A C 1
ATOM 675 O O . PHE A 1 84 ? 17.237 -2.438 -35.240 1.00 64.81 84 PHE A O 1
ATOM 682 N N . SER A 1 85 ? 18.900 -3.803 -35.894 1.00 66.38 85 SER A N 1
ATOM 683 C CA . SER A 1 85 ? 18.494 -4.929 -35.044 1.00 66.38 85 SER A CA 1
ATOM 684 C C . SER A 1 85 ? 18.550 -4.573 -33.552 1.00 66.38 85 SER A C 1
ATOM 686 O O . SER A 1 85 ? 17.584 -4.797 -32.823 1.00 66.38 85 SER A O 1
ATOM 688 N N . VAL A 1 86 ? 19.633 -3.933 -33.096 1.00 67.94 86 VAL A N 1
ATOM 689 C CA . VAL A 1 86 ? 19.798 -3.551 -31.682 1.00 67.94 86 VAL A CA 1
ATOM 690 C C . VAL A 1 86 ? 18.792 -2.477 -31.264 1.00 67.94 86 VAL A C 1
ATOM 692 O O . VAL A 1 86 ? 18.184 -2.593 -30.199 1.00 67.94 86 VAL A O 1
ATOM 695 N N . VAL A 1 87 ? 18.568 -1.462 -32.106 1.00 69.56 87 VAL A N 1
ATOM 696 C CA . VAL A 1 87 ? 17.572 -0.414 -31.831 1.00 69.56 87 VAL A CA 1
ATOM 697 C C . VAL A 1 87 ? 16.165 -1.011 -31.793 1.00 69.56 87 VAL A C 1
ATOM 699 O O . VAL A 1 87 ? 15.407 -0.709 -30.877 1.00 69.56 87 VAL A O 1
ATOM 702 N N . PHE A 1 88 ? 15.823 -1.908 -32.722 1.00 69.88 88 PHE A N 1
ATOM 703 C CA . PHE A 1 88 ? 14.511 -2.559 -32.752 1.00 69.88 88 PHE A CA 1
ATOM 704 C C . PHE A 1 88 ? 14.265 -3.431 -31.512 1.00 69.88 88 PHE A C 1
ATOM 706 O O . PHE A 1 88 ? 13.197 -3.361 -30.904 1.00 69.88 88 PHE A O 1
ATOM 713 N N . ILE A 1 89 ? 15.269 -4.202 -31.087 1.00 71.88 89 ILE A N 1
ATOM 714 C CA . ILE A 1 89 ? 15.200 -5.016 -29.867 1.00 71.88 89 ILE A CA 1
ATOM 715 C C . ILE A 1 89 ? 15.029 -4.121 -28.632 1.00 71.88 89 ILE A C 1
ATOM 717 O O . ILE A 1 89 ? 14.164 -4.391 -27.799 1.00 71.88 89 ILE A O 1
ATOM 721 N N . ALA A 1 90 ? 15.792 -3.030 -28.522 1.00 69.50 90 ALA A N 1
ATOM 722 C CA . ALA A 1 90 ? 15.675 -2.101 -27.401 1.00 69.50 90 ALA A CA 1
ATOM 723 C C . ALA A 1 90 ? 14.297 -1.415 -27.363 1.00 69.50 90 ALA A C 1
ATOM 725 O O . ALA A 1 90 ? 13.676 -1.355 -26.303 1.00 69.50 90 ALA A O 1
ATOM 726 N N . VAL A 1 91 ? 13.785 -0.973 -28.517 1.00 69.75 91 VAL A N 1
ATOM 727 C CA . VAL A 1 91 ? 12.464 -0.337 -28.658 1.00 69.75 91 VAL A CA 1
ATOM 728 C C . VAL A 1 91 ? 11.321 -1.302 -28.341 1.00 69.75 91 VAL A C 1
ATOM 730 O O . VAL A 1 91 ? 10.291 -0.847 -27.865 1.00 69.75 91 VAL A O 1
ATOM 733 N N . MET A 1 92 ? 11.482 -2.613 -28.536 1.00 72.56 92 MET A N 1
ATOM 734 C CA . MET A 1 92 ? 10.462 -3.603 -28.161 1.00 72.56 92 MET A CA 1
ATOM 735 C C . MET A 1 92 ? 10.554 -4.036 -26.690 1.00 72.56 92 MET A C 1
ATOM 737 O O . MET A 1 92 ? 9.529 -4.192 -26.028 1.00 72.56 92 MET A O 1
ATOM 741 N N . ILE A 1 93 ? 11.763 -4.222 -26.149 1.00 77.00 93 ILE A N 1
ATOM 742 C CA . ILE A 1 93 ? 11.960 -4.742 -24.784 1.00 77.00 93 ILE A CA 1
ATOM 743 C C . ILE A 1 93 ? 11.693 -3.674 -23.720 1.00 77.00 93 ILE A C 1
ATOM 745 O O . ILE A 1 93 ? 11.064 -3.979 -22.705 1.00 77.00 93 ILE A O 1
ATOM 749 N N . LEU A 1 94 ? 12.139 -2.431 -23.931 1.00 71.81 94 LEU A N 1
ATOM 750 C CA . LEU A 1 94 ? 11.971 -1.352 -22.949 1.00 71.81 94 LEU A CA 1
ATOM 751 C C . LEU A 1 94 ? 10.498 -1.100 -22.600 1.00 71.81 94 LEU A C 1
ATOM 753 O O . LEU A 1 94 ? 10.204 -1.119 -21.407 1.00 71.81 94 LEU A O 1
ATOM 757 N N . PRO A 1 95 ? 9.571 -0.943 -23.570 1.00 71.62 95 PRO A N 1
ATOM 758 C CA . PRO A 1 95 ? 8.145 -0.765 -23.301 1.00 71.62 95 PRO A CA 1
ATOM 759 C C . PRO A 1 95 ? 7.505 -1.962 -22.617 1.00 71.62 95 PRO A C 1
ATOM 761 O O . PRO A 1 95 ? 6.637 -1.779 -21.773 1.00 71.62 95 PRO A O 1
ATOM 764 N N . LEU A 1 96 ? 7.916 -3.186 -22.960 1.00 73.81 96 LEU A N 1
ATOM 765 C CA . LEU A 1 96 ? 7.401 -4.388 -22.304 1.00 73.81 96 LEU A CA 1
ATOM 766 C C . LEU A 1 96 ? 7.827 -4.431 -20.835 1.00 73.81 96 LEU A C 1
ATOM 768 O O . LEU A 1 96 ? 7.015 -4.751 -19.969 1.00 73.81 96 LEU A O 1
ATOM 772 N N . PHE A 1 97 ? 9.072 -4.058 -20.539 1.00 70.69 97 PHE A N 1
ATOM 773 C CA . PHE A 1 97 ? 9.583 -4.014 -19.174 1.00 70.69 97 PHE A CA 1
ATOM 774 C C . PHE A 1 97 ? 8.928 -2.889 -18.362 1.00 70.69 97 PHE A C 1
ATOM 776 O O . PHE A 1 97 ? 8.466 -3.128 -17.246 1.00 70.69 97 PHE A O 1
ATOM 783 N N . THR A 1 98 ? 8.799 -1.680 -18.919 1.00 69.19 98 THR A N 1
ATOM 784 C CA . THR A 1 98 ? 8.051 -0.599 -18.259 1.00 69.19 98 THR A CA 1
ATOM 785 C C . THR A 1 98 ? 6.590 -0.942 -18.084 1.00 69.19 98 THR A C 1
ATOM 787 O O . THR A 1 98 ? 6.083 -0.768 -16.985 1.00 69.19 98 THR A O 1
ATOM 790 N N . ALA A 1 99 ? 5.911 -1.458 -19.107 1.00 67.44 99 ALA A N 1
ATOM 791 C CA . ALA A 1 99 ? 4.518 -1.872 -18.998 1.00 67.44 99 ALA A CA 1
ATOM 792 C C . ALA A 1 99 ? 4.353 -2.945 -17.922 1.00 67.44 99 ALA A C 1
ATOM 794 O O . ALA A 1 99 ? 3.440 -2.848 -17.116 1.00 67.44 99 ALA A O 1
ATOM 795 N N . TRP A 1 100 ? 5.259 -3.918 -17.824 1.00 68.69 100 TRP A N 1
ATOM 796 C CA . TRP A 1 100 ? 5.208 -4.927 -16.769 1.00 68.69 100 TRP A CA 1
ATOM 797 C C . TRP A 1 100 ? 5.309 -4.310 -15.367 1.00 68.69 100 TRP A C 1
ATOM 799 O O . TRP A 1 100 ? 4.435 -4.540 -14.534 1.00 68.69 100 TRP A O 1
ATOM 809 N N . PHE A 1 101 ? 6.315 -3.471 -15.106 1.00 66.00 101 PHE A N 1
ATOM 810 C CA . PHE A 1 101 ? 6.495 -2.824 -13.797 1.00 66.00 101 PHE A CA 1
ATOM 811 C C . PHE A 1 101 ? 5.428 -1.762 -13.486 1.00 66.00 101 PHE A C 1
ATOM 813 O O . PHE A 1 101 ? 5.062 -1.569 -12.325 1.00 66.00 101 PHE A O 1
ATOM 820 N N . CYS A 1 102 ? 4.907 -1.089 -14.512 1.00 64.38 102 CYS A N 1
ATOM 821 C CA . CYS A 1 102 ? 3.852 -0.090 -14.394 1.00 64.38 102 CYS A CA 1
ATOM 822 C C . CYS A 1 102 ? 2.447 -0.694 -14.399 1.00 64.38 102 CYS A C 1
ATOM 824 O O . CYS A 1 102 ? 1.541 0.003 -13.990 1.00 64.38 102 CYS A O 1
ATOM 826 N N . LEU A 1 103 ? 2.215 -1.937 -14.824 1.00 60.28 103 LEU A N 1
ATOM 827 C CA . LEU A 1 103 ? 0.887 -2.575 -14.787 1.00 60.28 103 LEU A CA 1
ATOM 828 C C . LEU A 1 103 ? 0.763 -3.598 -13.657 1.00 60.28 103 LEU A C 1
ATOM 830 O O . LEU A 1 103 ? -0.338 -3.818 -13.154 1.00 60.28 103 LEU A O 1
ATOM 834 N N . PHE A 1 104 ? 1.878 -4.172 -13.204 1.00 57.50 104 PHE A N 1
ATOM 835 C CA . PHE A 1 104 ? 1.948 -5.022 -12.018 1.00 57.50 104 PHE A CA 1
ATOM 836 C C . PHE A 1 104 ? 2.645 -4.273 -10.875 1.00 57.50 104 PHE A C 1
ATOM 838 O O . PHE A 1 104 ? 3.791 -4.585 -10.542 1.00 57.50 104 PHE A O 1
ATOM 845 N N . PRO A 1 105 ? 1.981 -3.278 -10.250 1.00 54.88 105 PRO A N 1
ATOM 846 C CA . PRO A 1 105 ? 2.527 -2.645 -9.065 1.00 54.88 105 PRO A CA 1
ATOM 847 C C . PRO A 1 105 ? 2.710 -3.706 -7.982 1.00 54.88 105 PRO A C 1
ATOM 849 O O . PRO A 1 105 ? 1.937 -4.662 -7.869 1.00 54.88 105 PRO A O 1
ATOM 852 N N . ASN A 1 106 ? 3.745 -3.530 -7.170 1.00 59.84 106 ASN A N 1
ATOM 853 C CA . ASN A 1 106 ? 3.957 -4.364 -6.001 1.00 59.84 106 ASN A CA 1
ATOM 854 C C . ASN A 1 106 ? 2.783 -4.171 -5.039 1.00 59.84 106 ASN A C 1
ATOM 856 O O . ASN A 1 106 ? 2.670 -3.138 -4.383 1.00 59.84 106 ASN A O 1
ATOM 860 N N . LYS A 1 107 ? 1.888 -5.157 -4.987 1.00 63.69 107 LYS A N 1
ATOM 861 C CA . LYS A 1 107 ? 0.662 -5.079 -4.195 1.00 63.69 107 LYS A CA 1
ATOM 862 C C . LYS A 1 107 ? 1.007 -5.345 -2.739 1.00 63.69 107 LYS A C 1
ATOM 864 O O . LYS A 1 107 ? 1.434 -6.448 -2.415 1.00 63.69 107 LYS A O 1
ATOM 869 N N . VAL A 1 108 ? 0.860 -4.335 -1.890 1.00 70.56 108 VAL A N 1
ATOM 870 C CA . VAL A 1 108 ? 0.663 -4.533 -0.453 1.00 70.56 108 VAL A CA 1
ATOM 871 C C . VAL A 1 108 ? -0.806 -4.261 -0.191 1.00 70.56 108 VAL A C 1
ATOM 873 O O . VAL A 1 108 ? -1.309 -3.185 -0.523 1.00 70.56 108 VAL A O 1
ATOM 876 N N . GLU A 1 109 ? -1.491 -5.262 0.344 1.00 79.62 109 GLU A N 1
ATOM 877 C CA . GLU A 1 109 ? -2.907 -5.187 0.675 1.00 79.62 109 GLU A CA 1
ATOM 878 C C . GLU A 1 109 ? -3.090 -5.546 2.149 1.00 79.62 109 GLU A C 1
ATOM 880 O O . GLU A 1 109 ? -2.623 -6.599 2.597 1.00 79.62 109 GLU A O 1
ATOM 885 N N . PHE A 1 110 ? -3.777 -4.673 2.885 1.00 80.25 110 PHE A N 1
ATOM 886 C CA . PHE A 1 110 ? -4.255 -4.923 4.239 1.00 80.25 110 PHE A CA 1
ATOM 887 C C . PHE A 1 110 ? -5.758 -5.183 4.174 1.00 80.25 110 PHE A C 1
ATOM 889 O O . PHE A 1 110 ? -6.547 -4.293 3.864 1.00 80.25 110 PHE A O 1
ATOM 896 N N . ASP A 1 111 ? -6.158 -6.418 4.427 1.00 81.38 111 ASP A N 1
ATOM 897 C CA . ASP A 1 111 ? -7.553 -6.840 4.453 1.00 81.38 111 ASP A CA 1
ATOM 898 C C . ASP A 1 111 ? -8.057 -6.799 5.903 1.00 81.38 111 ASP A C 1
ATOM 900 O O . ASP A 1 111 ? -7.479 -7.453 6.772 1.00 81.38 111 ASP A O 1
ATOM 904 N N . LEU A 1 112 ? -9.087 -5.989 6.161 1.00 81.12 112 LEU A N 1
ATOM 905 C CA . LEU A 1 112 ? -9.715 -5.791 7.463 1.00 81.12 112 LEU A CA 1
ATOM 906 C C . LEU A 1 112 ? -11.098 -6.427 7.473 1.00 81.12 112 LEU A C 1
ATOM 908 O O . LEU A 1 112 ? -12.005 -5.990 6.761 1.00 81.12 112 LEU A O 1
ATOM 912 N N . GLN A 1 113 ? -11.278 -7.408 8.348 1.00 82.12 113 GLN A N 1
ATOM 913 C CA . GLN A 1 113 ? -12.560 -8.069 8.563 1.00 82.12 113 GLN A CA 1
ATOM 914 C C . GLN A 1 113 ? -13.051 -7.778 9.974 1.00 82.12 113 GLN A C 1
ATOM 916 O O . GLN A 1 113 ? -12.314 -7.962 10.946 1.00 82.12 113 GLN A O 1
ATOM 921 N N . PHE A 1 114 ? -14.300 -7.336 10.067 1.00 80.50 114 PHE A N 1
ATOM 922 C CA . PHE A 1 114 ? -14.984 -7.026 11.313 1.00 80.50 114 PHE A CA 1
ATOM 923 C C . PHE A 1 114 ? -15.980 -8.141 11.643 1.00 80.50 114 PHE A C 1
ATOM 925 O O . PHE A 1 114 ? -16.772 -8.551 10.792 1.00 80.50 114 PHE A O 1
ATOM 932 N N . SER A 1 115 ? -15.969 -8.636 12.879 1.00 77.38 115 SER A N 1
ATOM 933 C CA . SER A 1 115 ? -16.962 -9.609 13.351 1.00 77.38 115 SER A CA 1
ATOM 934 C C . SER A 1 115 ? -17.367 -9.348 14.799 1.00 77.38 115 SER A C 1
ATOM 936 O O . SER A 1 115 ? -16.551 -8.892 15.591 1.00 77.38 115 SER A O 1
ATOM 938 N N . GLY A 1 116 ? -18.620 -9.659 15.138 1.00 70.00 116 GLY A N 1
ATOM 939 C CA . GLY A 1 116 ? -19.213 -9.295 16.429 1.00 70.00 116 GLY A CA 1
ATOM 940 C C . GLY A 1 116 ? -19.700 -7.844 16.470 1.00 70.00 116 GLY A C 1
ATOM 941 O O . GLY A 1 116 ? -19.270 -7.023 15.659 1.00 70.00 116 GLY A O 1
ATOM 942 N N . ASP A 1 117 ? -20.624 -7.571 17.391 1.00 63.34 117 ASP A N 1
ATOM 943 C CA . ASP A 1 117 ? -21.195 -6.234 17.598 1.00 63.34 117 ASP A CA 1
ATOM 944 C C . ASP A 1 117 ? -20.612 -5.561 18.864 1.00 63.34 117 ASP A C 1
ATOM 946 O O . ASP A 1 117 ? -20.403 -4.355 18.853 1.00 63.34 117 ASP A O 1
ATOM 950 N N . ASP A 1 118 ? -20.249 -6.331 19.905 1.00 62.06 118 ASP A N 1
ATOM 951 C CA . ASP A 1 118 ? -19.397 -5.902 21.034 1.00 62.06 118 ASP A CA 1
ATOM 952 C C . ASP A 1 118 ? -18.823 -7.140 21.777 1.00 62.06 118 ASP A C 1
ATOM 954 O O . ASP A 1 118 ? -19.604 -8.004 22.192 1.00 62.06 118 ASP A O 1
ATOM 958 N N . PRO A 1 119 ? -17.491 -7.296 21.936 1.00 61.50 119 PRO A N 1
ATOM 959 C CA . PRO A 1 119 ? -16.437 -6.497 21.311 1.00 61.50 119 PRO A CA 1
ATOM 960 C C . PRO A 1 119 ? -16.349 -6.740 19.800 1.00 61.50 119 PRO A C 1
ATOM 962 O O . PRO A 1 119 ? -16.561 -7.858 19.315 1.00 61.50 119 PRO A O 1
ATOM 965 N N . ILE A 1 120 ? -15.981 -5.697 19.051 1.00 76.44 120 ILE A N 1
ATOM 966 C CA . ILE A 1 120 ? -15.716 -5.814 17.614 1.00 76.44 120 ILE A CA 1
ATOM 967 C C . ILE A 1 120 ? -14.358 -6.492 17.437 1.00 76.44 120 ILE A C 1
ATOM 969 O O . ILE A 1 120 ? -13.313 -5.947 17.802 1.00 76.44 120 ILE A O 1
ATOM 973 N N . LYS A 1 121 ? -14.363 -7.678 16.835 1.00 80.62 121 LYS A N 1
ATOM 974 C CA . LYS A 1 121 ? -13.151 -8.415 16.477 1.00 80.62 121 LYS A CA 1
ATOM 975 C C . LYS A 1 121 ? -12.649 -7.914 15.135 1.00 80.62 121 LYS A C 1
ATOM 977 O O . LYS A 1 121 ? -13.343 -8.061 14.124 1.00 80.62 121 LYS A O 1
ATOM 982 N N . VAL A 1 122 ? -11.443 -7.359 15.120 1.00 80.31 122 VAL A N 1
ATOM 983 C CA . VAL A 1 122 ? -10.779 -6.882 13.905 1.00 80.31 122 VAL A CA 1
ATOM 984 C C . VAL A 1 122 ? -9.707 -7.886 13.514 1.00 80.31 122 VAL A C 1
ATOM 986 O O . VAL A 1 122 ? -8.771 -8.138 14.272 1.00 80.31 122 VAL A O 1
ATOM 989 N N . LYS A 1 123 ? -9.824 -8.457 12.317 1.00 84.06 123 LYS A N 1
ATOM 990 C CA . LYS A 1 123 ? -8.790 -9.301 11.715 1.00 84.06 123 LYS A CA 1
ATOM 991 C C . LYS A 1 123 ? -8.116 -8.529 10.592 1.00 84.06 123 LYS A C 1
ATOM 993 O O . LYS A 1 123 ? -8.780 -8.173 9.624 1.00 84.06 123 LYS A O 1
ATOM 998 N N . VAL A 1 124 ? -6.812 -8.306 10.717 1.00 83.00 124 VAL A N 1
ATOM 999 C CA . VAL A 1 124 ? -5.978 -7.629 9.720 1.00 83.00 124 VAL A CA 1
ATOM 1000 C C . VAL A 1 124 ? -5.057 -8.647 9.061 1.00 83.00 124 VAL A C 1
ATOM 1002 O O . VAL A 1 124 ? -4.181 -9.228 9.706 1.00 83.00 124 VAL A O 1
ATOM 1005 N N . VAL A 1 125 ? -5.234 -8.852 7.761 1.00 83.56 125 VAL A N 1
ATOM 1006 C CA . VAL A 1 125 ? -4.405 -9.742 6.947 1.00 83.56 125 VAL A CA 1
ATOM 1007 C C . VAL A 1 125 ? -3.565 -8.905 5.996 1.00 83.56 125 VAL A C 1
ATOM 1009 O O . VAL A 1 125 ? -4.099 -8.241 5.115 1.00 83.56 125 VAL A O 1
ATOM 1012 N N . ALA A 1 126 ? -2.245 -8.961 6.151 1.00 80.75 126 ALA A N 1
ATOM 1013 C CA . ALA A 1 126 ? -1.310 -8.304 5.254 1.00 80.75 126 ALA A CA 1
ATOM 1014 C C . ALA A 1 126 ? -0.742 -9.294 4.234 1.00 80.75 126 ALA A C 1
ATOM 1016 O O . ALA A 1 126 ? -0.150 -10.329 4.581 1.00 80.75 126 ALA A O 1
ATOM 1017 N N . SER A 1 127 ? -0.910 -8.960 2.959 1.00 75.38 127 SER A N 1
ATOM 1018 C CA . SER A 1 127 ? -0.471 -9.770 1.825 1.00 75.38 127 SER A CA 1
ATOM 1019 C C . SER A 1 127 ? 0.300 -8.919 0.818 1.00 75.38 127 SER A C 1
ATOM 1021 O O . SER A 1 127 ? 0.055 -7.721 0.692 1.00 75.38 127 SER A O 1
ATOM 1023 N N . GLY A 1 128 ? 1.279 -9.525 0.140 1.00 69.69 128 GLY A N 1
ATOM 1024 C CA . GLY A 1 128 ? 2.094 -8.829 -0.850 1.00 69.69 128 GLY A CA 1
ATOM 1025 C C . GLY A 1 128 ? 3.522 -9.344 -0.975 1.00 69.69 128 GLY A C 1
ATOM 1026 O O . GLY A 1 128 ? 4.108 -9.828 -0.007 1.00 69.69 128 GLY A O 1
ATOM 1027 N N . ASN A 1 129 ? 4.107 -9.186 -2.163 1.00 68.06 129 ASN A N 1
ATOM 1028 C CA . ASN A 1 129 ? 5.474 -9.638 -2.459 1.00 68.06 129 ASN A CA 1
ATOM 1029 C C . ASN A 1 129 ? 6.560 -8.754 -1.818 1.00 68.06 129 ASN A C 1
ATOM 1031 O O . ASN A 1 129 ? 7.711 -9.163 -1.729 1.00 68.06 129 ASN A O 1
ATOM 1035 N N . MET A 1 130 ? 6.205 -7.547 -1.364 1.00 65.62 130 MET A N 1
ATOM 1036 C CA . MET A 1 130 ? 7.126 -6.583 -0.742 1.00 65.62 130 MET A CA 1
ATOM 1037 C C . MET A 1 130 ? 6.822 -6.340 0.740 1.00 65.62 130 MET A C 1
ATOM 1039 O O . MET A 1 130 ? 7.280 -5.354 1.306 1.00 65.62 130 MET A O 1
ATOM 1043 N N . LEU A 1 131 ? 6.063 -7.234 1.379 1.00 68.44 131 LEU A N 1
ATOM 1044 C CA . LEU A 1 131 ? 5.597 -7.056 2.755 1.00 68.44 131 LEU A CA 1
ATOM 1045 C C . LEU A 1 131 ? 6.738 -6.795 3.757 1.00 68.44 131 LEU A C 1
ATOM 1047 O O . LEU A 1 131 ? 6.591 -5.953 4.633 1.00 68.44 131 LEU A O 1
ATOM 1051 N N . SER A 1 132 ? 7.897 -7.434 3.569 1.00 70.31 132 SER A N 1
ATOM 1052 C CA . SER A 1 132 ? 9.092 -7.238 4.407 1.00 70.31 132 SER A CA 1
ATOM 1053 C C . SER A 1 132 ? 9.715 -5.841 4.301 1.00 70.31 132 SER A C 1
ATOM 1055 O O . SER A 1 132 ? 10.418 -5.412 5.208 1.00 70.31 132 SER A O 1
ATOM 1057 N N . LYS A 1 133 ? 9.469 -5.101 3.213 1.00 72.19 133 LYS A N 1
ATOM 1058 C CA . LYS A 1 133 ? 9.945 -3.714 3.060 1.00 72.19 133 LYS A CA 1
ATOM 1059 C C . LYS A 1 133 ? 8.994 -2.683 3.664 1.00 72.19 133 LYS A C 1
ATOM 1061 O O . LYS A 1 133 ? 9.370 -1.523 3.788 1.00 72.19 133 LYS A O 1
ATOM 1066 N N . PHE A 1 134 ? 7.781 -3.099 4.018 1.00 74.06 134 PHE A N 1
ATOM 1067 C CA . PHE A 1 134 ? 6.700 -2.226 4.474 1.00 74.06 134 PHE A CA 1
ATOM 1068 C C . PHE A 1 134 ? 6.209 -2.604 5.878 1.00 74.06 134 PHE A C 1
ATOM 1070 O O . PHE A 1 134 ? 5.070 -2.332 6.248 1.00 74.06 134 PHE A O 1
ATOM 1077 N N . GLU A 1 135 ? 7.081 -3.217 6.683 1.00 78.94 135 GLU A N 1
ATOM 1078 C CA . GLU A 1 135 ? 6.771 -3.609 8.062 1.00 78.94 135 GLU A CA 1
ATOM 1079 C C . GLU A 1 135 ? 6.466 -2.409 8.961 1.00 78.94 135 GLU A C 1
ATOM 1081 O O . GLU A 1 135 ? 5.579 -2.503 9.804 1.00 78.94 135 GLU A O 1
ATOM 1086 N N . SER A 1 136 ? 7.128 -1.267 8.741 1.00 81.12 136 SER A N 1
ATOM 1087 C CA . SER A 1 136 ? 6.852 -0.018 9.465 1.00 81.12 136 SER A CA 1
ATOM 1088 C C . SER A 1 136 ? 5.483 0.578 9.127 1.00 81.12 136 SER A C 1
ATOM 1090 O O . SER A 1 136 ? 4.802 1.116 9.997 1.00 81.12 136 SER A O 1
ATOM 1092 N N . GLU A 1 137 ? 5.050 0.467 7.869 1.00 82.88 137 GLU A N 1
ATOM 1093 C CA . GLU A 1 137 ? 3.712 0.887 7.444 1.00 82.88 137 GLU A CA 1
ATOM 1094 C C . GLU A 1 137 ? 2.654 -0.047 8.056 1.00 82.88 137 GLU A C 1
ATOM 1096 O O . GLU A 1 137 ? 1.643 0.420 8.577 1.00 82.88 137 GLU A O 1
ATOM 1101 N N . TYR A 1 138 ? 2.919 -1.359 8.078 1.00 83.12 138 TYR A N 1
ATOM 1102 C CA . TYR A 1 138 ? 2.042 -2.349 8.704 1.00 83.12 138 TYR A CA 1
ATOM 1103 C C . TYR A 1 138 ? 1.923 -2.166 10.226 1.00 83.12 138 TYR A C 1
ATOM 1105 O O . TYR A 1 138 ? 0.814 -2.205 10.757 1.00 83.12 138 TYR A O 1
ATOM 1113 N N . SER A 1 139 ? 3.028 -1.929 10.940 1.00 82.94 139 SER A N 1
ATOM 1114 C CA . SER A 1 139 ? 2.997 -1.691 12.389 1.00 82.94 139 SER A CA 1
ATOM 1115 C C . SER A 1 139 ? 2.288 -0.382 12.736 1.00 82.94 139 SER A C 1
ATOM 1117 O O . SER A 1 139 ? 1.443 -0.368 13.631 1.00 82.94 139 SER A O 1
ATOM 1119 N N . SER A 1 140 ? 2.544 0.687 11.977 1.00 84.69 140 SER A N 1
ATOM 1120 C CA . SER A 1 140 ? 1.831 1.961 12.111 1.00 84.69 140 SER A CA 1
ATOM 1121 C C . SER A 1 140 ? 0.330 1.807 11.859 1.00 84.69 140 SER A C 1
ATOM 1123 O O . SER A 1 140 ? -0.477 2.388 12.585 1.00 84.69 140 SER A O 1
ATOM 1125 N N . PHE A 1 141 ? -0.061 0.992 10.876 1.00 85.56 141 PHE A N 1
ATOM 1126 C CA . PHE A 1 141 ? -1.466 0.711 10.593 1.00 85.56 141 PHE A CA 1
ATOM 1127 C C . PHE A 1 141 ? -2.157 -0.003 11.762 1.00 85.56 141 PHE A C 1
ATOM 1129 O O . PHE A 1 141 ? -3.263 0.368 12.158 1.00 85.56 141 PHE A O 1
ATOM 1136 N N . LEU A 1 142 ? -1.493 -0.992 12.363 1.00 86.25 142 LEU A N 1
ATOM 1137 C CA . LEU A 1 142 ? -2.014 -1.692 13.538 1.00 86.25 142 LEU A CA 1
ATOM 1138 C C . LEU A 1 142 ? -2.103 -0.777 14.765 1.00 86.25 142 LEU A C 1
ATOM 1140 O O . LEU A 1 142 ? -3.107 -0.830 15.472 1.00 86.25 142 LEU A O 1
ATOM 1144 N N . GLN A 1 143 ? -1.123 0.106 14.975 1.00 85.81 143 GLN A N 1
ATOM 1145 C CA . GLN A 1 143 ? -1.152 1.108 16.046 1.00 85.81 143 GLN A CA 1
ATOM 1146 C C . GLN A 1 143 ? -2.283 2.129 15.852 1.00 85.81 143 GLN A C 1
ATOM 1148 O O . GLN A 1 143 ? -2.949 2.515 16.811 1.00 85.81 143 GLN A O 1
ATOM 1153 N N . ALA A 1 144 ? -2.550 2.538 14.609 1.00 84.69 144 ALA A N 1
ATOM 1154 C CA . ALA A 1 144 ? -3.662 3.432 14.300 1.00 84.69 144 ALA A CA 1
ATOM 1155 C C . ALA A 1 144 ? -5.025 2.784 14.594 1.00 84.69 144 ALA A C 1
ATOM 1157 O O . ALA A 1 144 ? -5.952 3.468 15.027 1.00 84.69 144 ALA A O 1
ATOM 1158 N N . LEU A 1 145 ? -5.157 1.471 14.384 1.00 84.38 145 LEU A N 1
ATOM 1159 C CA . LEU A 1 145 ? -6.377 0.724 14.702 1.00 84.38 145 LEU A CA 1
ATOM 1160 C C . LEU A 1 145 ? -6.524 0.464 16.202 1.00 84.38 145 LEU A C 1
ATOM 1162 O O . LEU A 1 145 ? -7.612 0.652 16.752 1.00 84.38 145 LEU A O 1
ATOM 1166 N N . ASN A 1 146 ? -5.441 0.055 16.856 1.00 82.06 146 ASN A N 1
ATOM 1167 C CA . ASN A 1 146 ? -5.387 -0.244 18.276 1.00 82.06 146 ASN A CA 1
ATOM 1168 C C . ASN A 1 146 ? -4.188 0.481 18.915 1.00 82.06 146 ASN A C 1
ATOM 1170 O O . ASN A 1 146 ? -3.059 0.011 18.785 1.00 82.06 146 ASN A O 1
ATOM 1174 N N . PRO A 1 147 ? -4.415 1.584 19.651 1.00 69.25 147 PRO A N 1
ATOM 1175 C CA . PRO A 1 147 ? -3.345 2.332 20.313 1.00 69.25 147 PRO A CA 1
ATOM 1176 C C . PRO A 1 147 ? -2.518 1.476 21.282 1.00 69.25 147 PRO A C 1
ATOM 1178 O O . PRO A 1 147 ? -1.324 1.707 21.446 1.00 69.25 147 PRO A O 1
ATOM 1181 N N . SER A 1 148 ? -3.124 0.445 21.881 1.00 67.69 148 SER A N 1
ATOM 1182 C CA . SER A 1 148 ? -2.444 -0.494 22.781 1.00 67.69 148 SER A CA 1
ATOM 1183 C C . SER A 1 148 ? -1.509 -1.467 22.056 1.00 67.69 148 SER A C 1
ATOM 1185 O O . SER A 1 148 ? -0.754 -2.182 22.706 1.00 67.69 148 SER A O 1
ATOM 1187 N N . TYR A 1 149 ? -1.536 -1.504 20.721 1.00 64.81 149 TYR A N 1
ATOM 1188 C CA . TYR A 1 149 ? -0.648 -2.335 19.907 1.00 64.81 149 TYR A CA 1
ATOM 1189 C C . TYR A 1 149 ? 0.802 -1.805 19.881 1.00 64.81 149 TYR A C 1
ATOM 1191 O O . TYR A 1 149 ? 1.697 -2.494 19.399 1.00 64.81 149 TYR A O 1
ATOM 1199 N N . GLY A 1 150 ? 1.069 -0.613 20.429 1.00 53.03 150 GLY A N 1
ATOM 1200 C CA . GLY A 1 150 ? 2.418 -0.054 20.471 1.00 53.03 150 GLY A CA 1
ATOM 1201 C C . GLY A 1 150 ? 2.644 0.937 21.608 1.00 53.03 150 GLY A C 1
ATOM 1202 O O . GLY A 1 150 ? 2.520 2.138 21.397 1.00 53.03 150 GLY A O 1
ATOM 1203 N N . ASP A 1 151 ? 3.091 0.425 22.758 1.00 44.47 151 ASP A N 1
ATOM 1204 C CA . ASP A 1 151 ? 3.856 1.174 23.777 1.00 44.47 151 ASP A CA 1
ATOM 1205 C C . ASP A 1 151 ? 5.381 1.077 23.502 1.00 44.47 151 ASP A C 1
ATOM 1207 O O . ASP A 1 151 ? 6.231 1.184 24.381 1.00 44.47 151 ASP A O 1
ATOM 1211 N N . GLY A 1 152 ? 5.748 0.808 22.243 1.00 43.69 152 GLY A N 1
ATOM 1212 C CA . GLY A 1 152 ? 7.117 0.558 21.795 1.00 43.69 152 GLY A CA 1
ATOM 1213 C C . GLY A 1 152 ? 7.425 1.266 20.478 1.00 43.69 152 GLY A C 1
ATOM 1214 O O . GLY A 1 152 ? 7.451 0.630 19.429 1.00 43.69 152 GLY A O 1
ATOM 1215 N N . GLY A 1 153 ? 7.686 2.574 20.558 1.00 36.25 153 GLY A N 1
ATOM 1216 C CA . GLY A 1 153 ? 8.189 3.421 19.466 1.00 36.25 153 GLY A CA 1
ATOM 1217 C C . GLY A 1 153 ? 7.077 3.978 18.567 1.00 36.25 153 GLY A C 1
ATOM 1218 O O . GLY A 1 153 ? 6.209 3.247 18.122 1.00 36.25 153 GLY A O 1
ATOM 1219 N N . ILE A 1 154 ? 6.997 5.265 18.239 1.00 39.31 154 ILE A N 1
ATOM 1220 C CA . ILE A 1 154 ? 7.941 6.379 18.322 1.00 39.31 154 ILE A CA 1
ATOM 1221 C C . ILE A 1 154 ? 7.133 7.589 18.801 1.00 39.31 154 ILE A C 1
ATOM 1223 O O . ILE A 1 154 ? 6.175 7.997 18.148 1.00 39.31 154 ILE A O 1
ATOM 1227 N N . GLY A 1 155 ? 7.533 8.160 19.936 1.00 37.56 155 GLY A N 1
ATOM 1228 C CA . GLY A 1 155 ? 7.190 9.535 20.266 1.00 37.56 155 GLY A CA 1
ATOM 1229 C C . GLY A 1 155 ? 7.996 10.470 19.370 1.00 37.56 155 GLY A C 1
ATOM 1230 O O . GLY A 1 155 ? 9.216 10.356 19.309 1.00 37.56 155 GLY A O 1
ATOM 1231 N N . LEU A 1 156 ? 7.302 11.367 18.686 1.00 32.88 156 LEU A N 1
ATOM 1232 C CA . LEU A 1 156 ? 7.809 12.587 18.055 1.00 32.88 156 LEU A CA 1
ATOM 1233 C C . LEU A 1 156 ? 6.642 13.578 18.227 1.00 32.88 156 LEU A C 1
ATOM 1235 O O . LEU A 1 156 ? 5.550 13.296 17.734 1.00 32.88 156 LEU A O 1
ATOM 1239 N N . LEU A 1 157 ? 6.681 14.560 19.140 1.00 31.94 157 LEU A N 1
ATOM 1240 C CA . LEU A 1 157 ? 7.539 15.760 19.116 1.00 31.94 157 LEU A CA 1
ATOM 1241 C C . LEU A 1 157 ? 7.694 16.335 17.708 1.00 31.94 157 LEU A C 1
ATOM 1243 O O . LEU A 1 157 ? 8.341 15.670 16.873 1.00 31.94 157 LEU A O 1
#

Radius of gyration: 23.7 Å; chains: 1; bounding box: 49×29×70 Å

Sequence (157 aa):
MYVNQFDLIGVDMEQIKQRVKSWISSYLGIDYYLEVISEKHVKVKRTKHDPKICCYGCVSYFLVLFAGIFLLMGVSFPSLSGVFSVVFIAVMILPLFTAWFCLFPNKVEFDLQFSGDDPIKVKVVASGNMLSKFESEYSSFLQALNPSYGDGGIGLL